Protein AF-A0A829CYJ2-F1 (afdb_monomer)

Secondary structure (DSSP, 8-state):
-HHHHHHHHHHHHHHSSS-EEEEEEEEEEEEE-S---SS--EEEEEEEEEETTEEEEEEEEE-TT--EEEEEEEEEEEEE--

Foldseek 3Di:
DVVQQVVVVVVVCVVDPFNKDWDDWPDKDKDFDADDPDADKDKDKDFPDDDAQKTWIKIFIAGPVRDTGMIMITITGMDTDD

Organism: NCBI:txid996803

InterPro domains:
  IPR006683 Thioesterase domain [PF03061] (2-69)
  IPR029069 HotDog domain superfamily [SSF54637] (1-79)
  IPR052723 Acyl-coenzyme A thioesterase PaaI [PTHR42856] (1-82)

Solvent-accessible surface area (backbone atoms only — not comparable to full-atom values): 4759 Å² total; per-residue (Å²): 106,69,69,50,44,52,50,47,50,53,50,49,40,71,70,40,97,58,54,52,42,85,73,46,78,77,46,76,49,77,47,80,71,52,88,82,91,73,85,62,74,51,73,50,59,41,80,75,45,78,56,91,45,39,39,30,34,46,30,42,32,21,42,87,84,67,46,75,26,34,39,36,45,36,34,35,34,41,42,83,57,131

Sequence (82 aa):
MDSSAGAAMAAWIRSSDLKYKFMATASAEIKYRKSVTKGKIRIQSKITDQKRSIVKLHSQAFDEEENLVAELFSTWVVKLEN

Radius of gyration: 14.02 Å; Cα contacts (8 Å, |Δi|>4): 169; chains: 1; bounding box: 34×19×39 Å

pLDDT: mean 94.7, std 3.72, range [72.88, 98.38]

Structure (mmCIF, N/CA/C/O backbone):
data_AF-A0A829CYJ2-F1
#
_entry.id   AF-A0A829CYJ2-F1
#
loop_
_atom_site.group_PDB
_atom_site.id
_atom_site.type_symbol
_atom_site.label_atom_id
_atom_site.label_alt_id
_atom_site.label_comp_id
_atom_site.label_asym_id
_atom_site.label_entity_id
_atom_site.label_seq_id
_atom_site.pdbx_PDB_ins_code
_atom_site.Cartn_x
_atom_site.Cartn_y
_atom_site.Cartn_z
_atom_site.occupancy
_atom_site.B_iso_or_equiv
_atom_site.auth_seq_id
_atom_site.auth_comp_id
_atom_site.auth_asym_id
_atom_site.auth_atom_id
_atom_site.pdbx_PDB_model_num
ATOM 1 N N . MET A 1 1 ? -0.599 4.830 6.816 1.00 92.38 1 MET A N 1
ATOM 2 C CA . MET A 1 1 ? -1.076 4.009 5.679 1.00 92.38 1 MET A CA 1
ATOM 3 C C . MET A 1 1 ? -0.222 4.244 4.449 1.00 92.38 1 MET A C 1
ATOM 5 O O . MET A 1 1 ? 0.334 3.272 3.964 1.00 92.38 1 MET A O 1
ATOM 9 N N . ASP A 1 2 ? -0.042 5.491 4.001 1.00 93.06 2 ASP A N 1
ATOM 10 C CA . ASP A 1 2 ? 0.824 5.795 2.848 1.00 93.06 2 ASP A CA 1
ATOM 11 C C . ASP A 1 2 ? 2.274 5.306 3.036 1.00 93.06 2 ASP A C 1
ATOM 13 O O . ASP A 1 2 ? 2.803 4.591 2.193 1.00 93.06 2 ASP A O 1
ATOM 17 N N . SER A 1 3 ? 2.867 5.528 4.215 1.00 93.06 3 SER A N 1
ATOM 18 C CA . SER A 1 3 ? 4.185 4.971 4.565 1.00 93.06 3 SER A CA 1
ATOM 19 C C . SER A 1 3 ? 4.253 3.439 4.479 1.00 93.06 3 SER A C 1
ATOM 21 O O . SER A 1 3 ? 5.260 2.887 4.042 1.00 93.06 3 SER A O 1
ATOM 23 N N . SER A 1 4 ? 3.179 2.736 4.855 1.00 95.00 4 SER A N 1
ATOM 24 C CA . SER A 1 4 ? 3.083 1.274 4.745 1.00 95.00 4 SER A CA 1
ATOM 25 C C . SER A 1 4 ? 2.963 0.817 3.288 1.00 95.00 4 SER A C 1
ATOM 27 O O . SER A 1 4 ? 3.593 -0.170 2.913 1.00 95.00 4 SER A O 1
ATOM 29 N N . ALA A 1 5 ? 2.210 1.548 2.459 1.00 96.12 5 ALA A N 1
ATOM 30 C CA . ALA A 1 5 ? 2.145 1.312 1.019 1.00 96.12 5 ALA A CA 1
ATOM 31 C C . ALA A 1 5 ? 3.518 1.538 0.359 1.00 96.12 5 ALA A C 1
ATOM 33 O O . ALA A 1 5 ? 3.980 0.690 -0.402 1.00 96.12 5 ALA A O 1
ATOM 34 N N . GLY A 1 6 ? 4.221 2.614 0.729 1.00 95.44 6 GLY A N 1
ATOM 35 C CA . GLY A 1 6 ? 5.584 2.896 0.278 1.00 95.44 6 GLY A CA 1
ATOM 36 C C . GLY A 1 6 ? 6.589 1.819 0.700 1.00 95.44 6 GLY A C 1
ATOM 37 O O . GLY A 1 6 ? 7.417 1.392 -0.104 1.00 95.44 6 GLY A O 1
ATOM 38 N N . ALA A 1 7 ? 6.485 1.304 1.929 1.00 95.56 7 ALA A N 1
ATOM 39 C CA . ALA A 1 7 ? 7.316 0.194 2.395 1.00 95.56 7 ALA A CA 1
ATOM 40 C C . ALA A 1 7 ? 7.056 -1.099 1.601 1.00 95.56 7 ALA A C 1
ATOM 42 O O . ALA A 1 7 ? 8.011 -1.784 1.228 1.00 95.56 7 ALA A O 1
ATOM 43 N N . ALA A 1 8 ? 5.790 -1.407 1.294 1.00 95.38 8 ALA A N 1
ATOM 44 C CA . ALA A 1 8 ? 5.424 -2.540 0.444 1.00 95.38 8 ALA 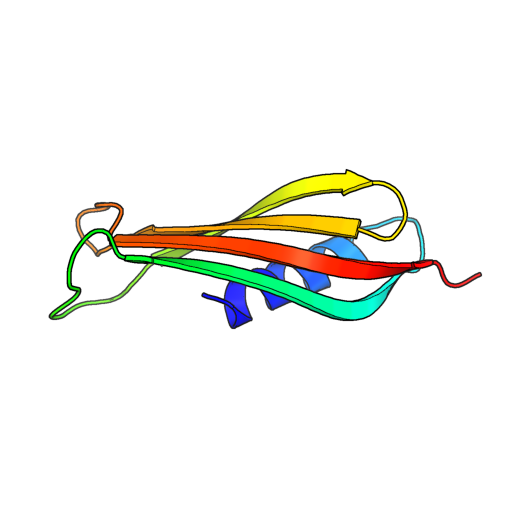A CA 1
ATOM 45 C C . ALA A 1 8 ? 5.959 -2.372 -0.988 1.00 95.38 8 ALA A C 1
ATOM 47 O O . ALA A 1 8 ? 6.518 -3.315 -1.545 1.00 95.38 8 ALA A O 1
ATOM 48 N N . MET A 1 9 ? 5.876 -1.162 -1.551 1.00 95.94 9 MET A N 1
ATOM 49 C CA . MET A 1 9 ? 6.474 -0.835 -2.849 1.00 95.94 9 MET A CA 1
ATOM 50 C C . MET A 1 9 ? 7.989 -1.026 -2.855 1.00 95.94 9 MET A C 1
ATOM 52 O O . MET A 1 9 ? 8.528 -1.655 -3.761 1.00 95.94 9 MET A O 1
ATOM 56 N N . ALA A 1 10 ? 8.685 -0.523 -1.836 1.00 94.56 10 ALA A N 1
ATOM 57 C CA . ALA A 1 10 ? 10.130 -0.671 -1.727 1.00 94.56 10 ALA A CA 1
ATOM 58 C C . ALA A 1 10 ? 10.544 -2.142 -1.560 1.00 94.56 10 ALA A C 1
ATOM 60 O O . ALA A 1 10 ? 11.554 -2.562 -2.121 1.00 94.56 10 ALA A O 1
ATOM 61 N N . ALA A 1 11 ? 9.772 -2.929 -0.805 1.00 94.75 11 ALA A N 1
ATOM 62 C CA . ALA A 1 11 ? 9.998 -4.365 -0.672 1.00 94.75 11 ALA A CA 1
ATOM 63 C C . ALA A 1 11 ? 9.813 -5.093 -2.010 1.00 94.75 11 ALA A C 1
ATOM 65 O O . ALA A 1 11 ? 10.681 -5.875 -2.383 1.00 94.75 11 ALA A O 1
ATOM 66 N N . TRP A 1 12 ? 8.750 -4.777 -2.753 1.00 94.06 12 TRP A N 1
ATOM 67 C CA . TRP A 1 12 ? 8.494 -5.352 -4.074 1.00 94.06 12 TRP A CA 1
ATOM 68 C C . TRP A 1 12 ? 9.574 -4.993 -5.102 1.00 94.06 12 TRP A C 1
ATOM 70 O O . TRP A 1 12 ? 10.047 -5.868 -5.821 1.00 94.06 12 TRP A O 1
ATOM 80 N N . ILE A 1 13 ? 10.021 -3.731 -5.132 1.00 93.88 13 ILE A N 1
ATOM 81 C CA . ILE A 1 13 ? 11.132 -3.295 -5.993 1.00 93.88 13 ILE A CA 1
ATOM 82 C C . ILE A 1 13 ? 12.391 -4.116 -5.697 1.00 93.88 13 ILE A C 1
ATOM 84 O O . ILE A 1 13 ? 13.056 -4.567 -6.622 1.00 93.88 13 ILE A O 1
ATOM 88 N N . ARG A 1 14 ? 12.712 -4.331 -4.413 1.00 93.88 14 ARG A N 1
ATOM 89 C CA . ARG A 1 14 ? 13.884 -5.122 -4.008 1.00 93.88 14 ARG A CA 1
ATOM 90 C C . ARG A 1 14 ? 13.749 -6.614 -4.308 1.00 93.88 14 ARG A C 1
ATOM 92 O O . ARG A 1 14 ? 14.771 -7.264 -4.479 1.00 93.88 14 ARG A O 1
ATOM 99 N N . SER A 1 15 ? 12.533 -7.158 -4.314 1.00 92.50 15 SER A N 1
ATOM 100 C CA . SER A 1 15 ? 12.293 -8.580 -4.593 1.00 92.50 15 SER A CA 1
ATOM 101 C C . SER A 1 15 ? 12.123 -8.892 -6.080 1.00 92.50 15 SER A C 1
ATOM 103 O O . SER A 1 15 ? 11.974 -10.053 -6.438 1.00 92.50 15 SER A O 1
ATOM 105 N N . SER A 1 16 ? 12.051 -7.872 -6.933 1.00 89.06 16 SER A N 1
ATOM 106 C CA . SER A 1 16 ? 11.920 -8.027 -8.378 1.00 89.06 16 SER A CA 1
ATOM 107 C C . SER A 1 16 ? 13.267 -8.397 -9.004 1.00 89.06 16 SER A C 1
ATOM 109 O O . SER A 1 16 ? 14.276 -7.761 -8.712 1.00 89.06 16 SER A O 1
ATOM 111 N N . ASP A 1 17 ? 13.269 -9.353 -9.937 1.00 90.62 17 ASP A N 1
ATOM 112 C CA . ASP A 1 17 ? 14.456 -9.692 -10.745 1.00 90.62 17 ASP A CA 1
ATOM 113 C C . ASP A 1 17 ? 14.895 -8.533 -11.658 1.00 90.62 17 ASP A C 1
ATOM 115 O O . ASP A 1 17 ? 16.041 -8.441 -12.096 1.00 90.62 17 ASP A O 1
ATOM 119 N N . LEU A 1 18 ? 13.961 -7.627 -11.950 1.00 90.06 18 LEU A N 1
ATOM 120 C CA . LEU A 1 18 ? 14.183 -6.416 -12.724 1.00 90.06 18 LEU A CA 1
ATOM 121 C C . LEU A 1 18 ? 14.496 -5.227 -11.811 1.00 90.06 18 LEU A C 1
ATOM 123 O O . LEU A 1 18 ? 13.840 -5.036 -10.783 1.00 90.06 18 LEU A O 1
ATOM 127 N N . LYS A 1 19 ? 15.439 -4.376 -12.232 1.00 91.69 19 LYS A N 1
ATOM 128 C CA . LYS A 1 19 ? 15.808 -3.151 -11.511 1.00 91.69 19 LYS A CA 1
ATOM 129 C C . LYS A 1 19 ? 14.768 -2.060 -11.737 1.00 91.69 19 LY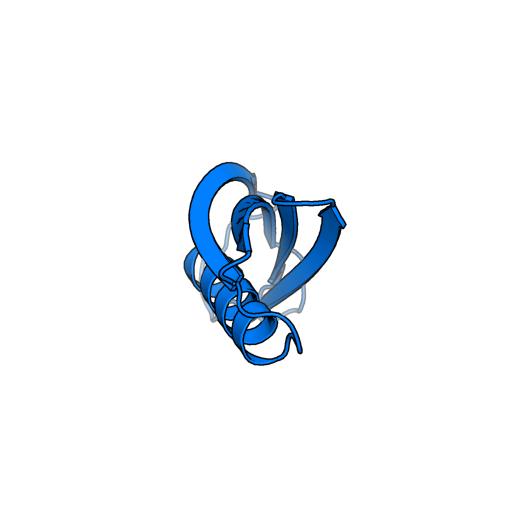S A C 1
ATOM 131 O O . LYS A 1 19 ? 14.757 -1.401 -12.771 1.00 91.69 19 LYS A O 1
ATOM 136 N N . TYR A 1 20 ? 13.901 -1.844 -10.758 1.00 94.31 20 TYR A N 1
ATOM 137 C CA . TYR A 1 20 ? 12.958 -0.729 -10.776 1.00 94.31 20 TYR A CA 1
ATOM 138 C C . TYR A 1 20 ? 13.431 0.425 -9.892 1.00 94.31 20 TYR A C 1
ATOM 140 O O . TYR A 1 20 ? 13.924 0.223 -8.786 1.00 94.31 20 TYR A O 1
ATOM 148 N N . LYS A 1 21 ? 13.180 1.653 -10.342 1.00 94.06 21 LYS A N 1
ATOM 149 C CA . LYS A 1 21 ? 13.298 2.873 -9.545 1.00 94.06 21 LYS A CA 1
ATOM 150 C C . LYS A 1 21 ? 11.923 3.479 -9.307 1.00 94.06 21 LYS A C 1
ATOM 152 O O . LYS A 1 21 ? 11.138 3.650 -10.240 1.00 94.06 21 LYS A O 1
ATOM 157 N N . PHE A 1 22 ? 11.634 3.822 -8.055 1.00 94.12 22 PHE A N 1
ATOM 158 C CA . PHE A 1 22 ? 10.445 4.600 -7.720 1.00 94.12 22 PHE A CA 1
ATOM 159 C C . PHE A 1 22 ? 10.547 6.012 -8.307 1.00 94.12 22 PHE A C 1
ATOM 161 O O . PHE A 1 22 ? 11.580 6.667 -8.168 1.00 94.12 22 PHE A O 1
ATOM 168 N N . MET A 1 23 ? 9.472 6.470 -8.951 1.00 95.88 23 MET A N 1
ATOM 169 C CA . MET A 1 23 ? 9.414 7.788 -9.581 1.00 95.88 23 MET A CA 1
ATOM 170 C C . MET A 1 23 ? 8.494 8.739 -8.822 1.00 95.88 23 MET A C 1
ATOM 172 O O . MET A 1 23 ? 8.927 9.818 -8.429 1.00 95.88 23 MET A O 1
ATOM 176 N N . ALA A 1 24 ? 7.227 8.360 -8.642 1.00 94.50 24 ALA A N 1
ATOM 177 C CA . ALA A 1 24 ? 6.224 9.216 -8.017 1.00 94.50 24 ALA A CA 1
ATOM 178 C C . ALA A 1 24 ? 5.004 8.419 -7.544 1.00 94.50 24 ALA A C 1
ATOM 180 O O . ALA A 1 24 ? 4.672 7.371 -8.105 1.00 94.50 24 ALA A O 1
ATOM 181 N N . THR A 1 25 ? 4.290 8.962 -6.562 1.00 95.62 25 THR A N 1
ATOM 182 C CA . THR A 1 25 ? 2.925 8.542 -6.231 1.00 95.62 25 THR A CA 1
ATOM 183 C C . THR A 1 25 ? 1.971 9.295 -7.158 1.00 95.62 25 THR A C 1
ATOM 185 O O . THR A 1 25 ? 1.902 10.519 -7.103 1.00 95.62 25 THR A O 1
ATOM 188 N N . ALA A 1 26 ? 1.273 8.584 -8.046 1.00 95.56 26 ALA A N 1
ATOM 189 C CA . ALA A 1 26 ? 0.360 9.191 -9.018 1.00 95.56 26 ALA A CA 1
ATOM 190 C C . ALA A 1 26 ? -0.996 9.546 -8.400 1.00 95.56 26 ALA A C 1
ATOM 192 O O . ALA A 1 26 ? -1.567 10.586 -8.714 1.00 95.56 26 ALA A O 1
ATOM 193 N N . SER A 1 27 ? -1.525 8.678 -7.539 1.00 97.25 27 SER A N 1
ATOM 194 C CA . SER A 1 27 ? -2.767 8.942 -6.817 1.00 97.25 27 SER A CA 1
ATOM 195 C C . SER A 1 27 ? -2.816 8.191 -5.494 1.00 97.25 27 SER A C 1
ATOM 197 O O . SER A 1 27 ? -2.224 7.120 -5.345 1.00 97.25 27 SER A O 1
ATOM 199 N N . ALA A 1 28 ? -3.548 8.761 -4.544 1.00 97.25 28 ALA A N 1
ATOM 200 C CA . ALA A 1 28 ? -3.864 8.159 -3.261 1.00 97.25 28 ALA A CA 1
ATOM 201 C C . ALA A 1 28 ? -5.287 8.579 -2.874 1.00 97.25 28 ALA A C 1
ATOM 203 O O . ALA A 1 28 ? -5.564 9.766 -2.716 1.00 97.25 28 ALA A O 1
ATOM 204 N N . GLU A 1 29 ? -6.186 7.611 -2.742 1.00 98.19 29 GLU A N 1
ATOM 205 C CA . GLU A 1 29 ? -7.558 7.812 -2.280 1.00 98.19 29 GLU A CA 1
ATOM 206 C C . GLU A 1 29 ? -7.757 7.030 -0.985 1.00 98.19 29 GLU A C 1
ATOM 208 O O . GLU A 1 29 ? -7.555 5.814 -0.948 1.00 98.19 29 GLU A O 1
ATOM 213 N N . ILE A 1 30 ? -8.159 7.726 0.078 1.00 97.88 30 ILE A N 1
ATOM 214 C CA . ILE A 1 30 ? -8.441 7.120 1.377 1.00 97.88 30 ILE A CA 1
ATOM 215 C C . ILE A 1 30 ? -9.943 7.125 1.662 1.00 97.88 30 ILE A C 1
ATOM 217 O O . ILE A 1 30 ? -10.624 8.134 1.485 1.00 97.88 30 ILE A O 1
ATOM 221 N N . LYS A 1 31 ? -10.454 5.989 2.136 1.00 98.00 31 LYS A N 1
ATOM 222 C CA . LYS A 1 31 ? -11.831 5.811 2.600 1.00 98.00 31 LYS A CA 1
ATOM 223 C C . LYS A 1 31 ? -11.815 5.514 4.089 1.00 98.00 31 LYS A C 1
ATOM 225 O O . LYS A 1 31 ? -11.325 4.467 4.506 1.00 98.00 31 LYS A O 1
ATOM 230 N N . TYR A 1 32 ? -12.373 6.418 4.884 1.00 97.00 32 TYR A N 1
ATOM 231 C CA . TYR A 1 32 ? -12.576 6.208 6.315 1.00 97.00 32 TYR A CA 1
ATOM 232 C C . TYR A 1 32 ? -13.905 5.485 6.538 1.00 97.00 32 TYR A C 1
ATOM 234 O O . TYR A 1 32 ? -14.934 5.889 6.001 1.00 97.00 32 TYR A O 1
ATOM 242 N N . ARG A 1 33 ? -13.878 4.396 7.307 1.00 95.50 33 ARG A N 1
ATOM 243 C CA . ARG A 1 33 ? -15.055 3.568 7.609 1.00 95.50 33 ARG A CA 1
ATOM 244 C C . ARG A 1 33 ? -15.567 3.808 9.025 1.00 95.50 33 ARG A C 1
ATOM 246 O O . ARG A 1 33 ? -16.773 3.884 9.233 1.00 95.50 33 ARG A O 1
ATOM 253 N N . LYS A 1 34 ? -14.651 3.939 9.987 1.00 93.25 34 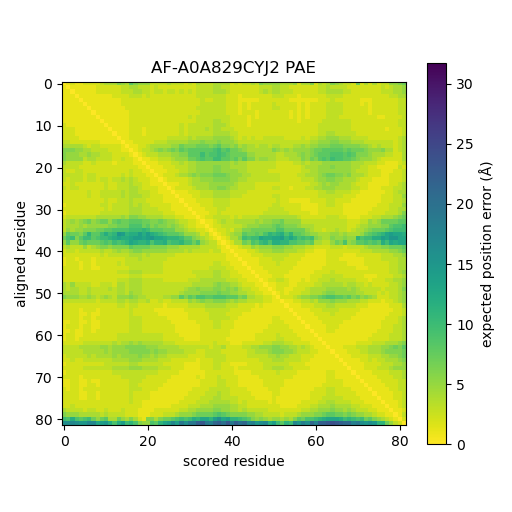LYS A N 1
ATOM 254 C CA . LYS A 1 34 ? -14.941 4.094 11.419 1.00 93.25 34 LYS A CA 1
ATOM 255 C C . LYS A 1 34 ? -13.839 4.923 12.078 1.00 93.25 34 LYS A C 1
ATOM 257 O O . LYS A 1 34 ? -12.676 4.837 11.687 1.00 93.25 34 LYS A O 1
ATOM 262 N N . SER A 1 35 ? -14.199 5.708 13.090 1.00 92.12 35 SER A N 1
ATOM 263 C CA . SER A 1 35 ? -13.235 6.448 13.910 1.00 92.12 35 SER A CA 1
ATOM 264 C C . SER A 1 35 ? -12.393 5.502 14.768 1.00 92.12 35 SER A C 1
ATOM 266 O O . SER A 1 35 ? -12.929 4.592 15.399 1.00 92.12 35 SER A O 1
ATOM 268 N N . VAL A 1 36 ? -11.090 5.768 14.860 1.00 90.25 36 VAL A N 1
ATOM 269 C CA . VAL A 1 36 ? -10.191 5.114 15.822 1.00 90.25 36 VAL A CA 1
ATOM 270 C C . VAL A 1 36 ? -9.947 6.086 16.968 1.00 90.25 36 VAL A C 1
ATOM 272 O O . VAL A 1 36 ? -9.343 7.136 16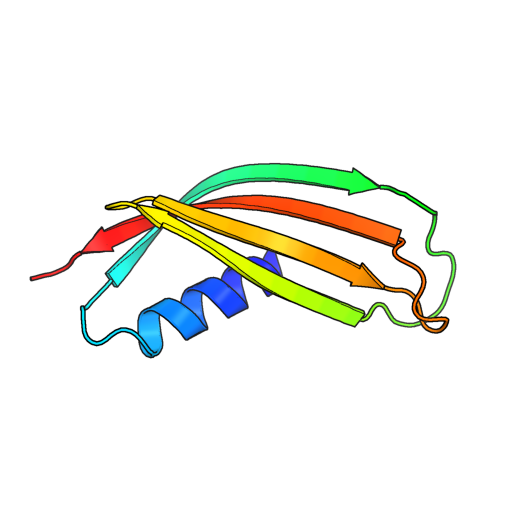.768 1.00 90.25 36 VAL A O 1
ATOM 275 N N . THR A 1 37 ? -10.449 5.770 18.160 1.00 85.56 37 THR A N 1
ATOM 276 C CA . THR A 1 37 ? -10.395 6.675 19.325 1.00 85.56 37 THR A CA 1
ATOM 277 C C . THR A 1 37 ? -9.338 6.279 20.355 1.00 85.56 37 THR A C 1
ATOM 279 O O . THR A 1 37 ? -9.006 7.080 21.224 1.00 85.56 37 THR A O 1
ATOM 282 N N . LYS A 1 38 ? -8.806 5.055 20.267 1.00 86.31 38 LYS A N 1
ATOM 283 C CA . LYS A 1 38 ? -7.751 4.501 21.125 1.00 86.31 38 LYS A CA 1
ATOM 284 C C . LYS A 1 38 ? -7.165 3.234 20.493 1.00 86.31 38 LYS A C 1
ATOM 286 O O . LYS A 1 38 ? -7.776 2.666 19.591 1.00 86.31 38 LYS A O 1
ATOM 291 N N . GLY A 1 39 ? -6.030 2.780 21.019 1.00 89.50 39 GLY A N 1
ATOM 292 C CA . GLY A 1 39 ? -5.402 1.515 20.630 1.00 89.50 39 GLY A CA 1
ATOM 293 C C . GLY A 1 39 ? -4.449 1.632 19.441 1.00 89.50 39 GLY A C 1
ATOM 294 O O . GLY A 1 39 ? -4.190 2.718 18.914 1.00 89.50 39 GLY A O 1
ATOM 295 N N . LYS A 1 40 ? -3.878 0.494 19.050 1.00 92.31 40 LYS A N 1
ATOM 296 C CA . LYS A 1 40 ? -2.981 0.369 17.897 1.00 92.31 40 LYS A CA 1
ATOM 297 C C . LYS A 1 40 ? -3.772 0.070 16.625 1.00 92.31 40 LYS A C 1
ATOM 299 O O . LYS A 1 40 ? -4.822 -0.559 16.657 1.00 92.31 40 LYS A O 1
ATOM 304 N N . ILE A 1 41 ? -3.223 0.492 15.488 1.00 94.62 41 ILE A N 1
ATOM 305 C CA . ILE A 1 41 ? -3.757 0.159 14.165 1.00 94.62 41 ILE A CA 1
ATOM 306 C C . ILE A 1 41 ? -2.804 -0.823 13.496 1.00 94.62 41 ILE A C 1
ATOM 308 O O . ILE A 1 41 ? -1.604 -0.558 13.384 1.00 94.62 41 ILE A O 1
ATOM 312 N N . ARG A 1 42 ? -3.344 -1.934 12.999 1.00 96.06 42 ARG A N 1
ATOM 313 C CA . ARG A 1 42 ? -2.618 -2.881 12.154 1.00 96.06 42 ARG A CA 1
ATOM 314 C C . ARG A 1 42 ? -2.889 -2.541 10.692 1.00 96.06 42 ARG A C 1
ATOM 316 O O . ARG A 1 42 ? -4.039 -2.464 10.277 1.00 96.06 42 ARG A O 1
ATOM 323 N N . ILE A 1 43 ? -1.842 -2.346 9.893 1.00 97.50 43 ILE A N 1
ATOM 324 C CA . ILE A 1 43 ? -1.981 -2.030 8.464 1.00 97.50 43 ILE A CA 1
ATOM 325 C C . ILE A 1 43 ? -1.466 -3.206 7.639 1.00 97.50 43 ILE A C 1
ATOM 327 O O . ILE A 1 43 ? -0.331 -3.639 7.816 1.00 97.50 43 ILE A O 1
ATOM 331 N N . GLN A 1 44 ? -2.282 -3.694 6.710 1.00 97.50 44 GLN A N 1
ATOM 332 C CA . GLN A 1 44 ? -1.866 -4.628 5.664 1.00 97.50 44 GLN A CA 1
ATOM 333 C C . GLN A 1 44 ? -1.843 -3.893 4.331 1.00 97.50 44 GLN A C 1
ATOM 335 O O . GLN A 1 44 ? -2.762 -3.142 4.034 1.00 97.50 44 GLN A O 1
ATOM 340 N N . SER A 1 45 ? -0.794 -4.082 3.534 1.00 97.81 45 SER A N 1
ATOM 341 C CA . SER A 1 45 ? -0.671 -3.481 2.201 1.00 97.81 45 SER A CA 1
ATOM 342 C C . SER A 1 45 ? -0.412 -4.573 1.181 1.00 97.81 45 SER A C 1
ATOM 344 O O . SER A 1 45 ? 0.472 -5.403 1.380 1.00 97.81 45 SER A O 1
ATOM 346 N N . LYS A 1 46 ? -1.181 -4.570 0.095 1.00 96.44 46 LYS A N 1
ATOM 347 C CA . LYS A 1 46 ? -1.087 -5.559 -0.977 1.00 96.44 46 LYS A CA 1
ATOM 348 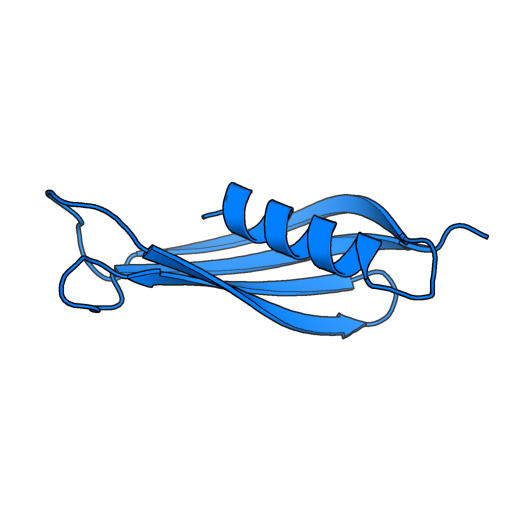C C . LYS A 1 46 ? -0.975 -4.854 -2.322 1.00 96.44 46 LYS A C 1
ATOM 350 O O . LYS A 1 46 ? -1.771 -3.965 -2.612 1.00 96.44 46 LYS A O 1
ATOM 355 N N . ILE A 1 47 ? -0.034 -5.292 -3.155 1.00 95.88 47 ILE A N 1
ATOM 356 C CA . ILE A 1 47 ? -0.015 -4.934 -4.577 1.00 95.88 47 ILE A CA 1
ATOM 357 C C . ILE A 1 47 ? -1.152 -5.691 -5.262 1.00 95.88 47 ILE A C 1
ATOM 359 O O . ILE A 1 47 ? -1.231 -6.917 -5.177 1.00 95.88 47 ILE A O 1
ATOM 363 N N . THR A 1 48 ? -2.066 -4.955 -5.884 1.00 96.81 48 THR A N 1
ATOM 364 C CA . THR A 1 48 ? -3.269 -5.510 -6.518 1.00 96.81 48 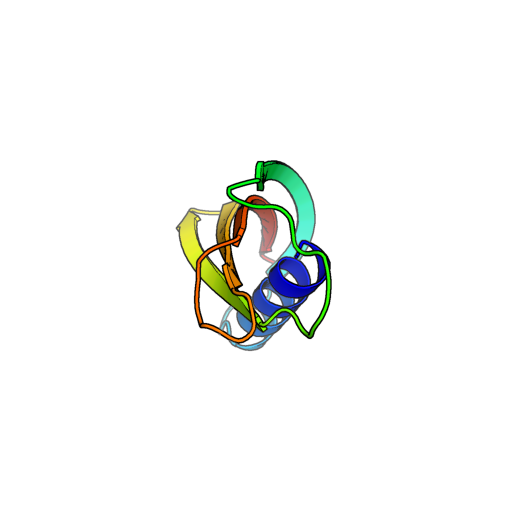THR A CA 1
ATOM 365 C C . THR A 1 48 ? -3.141 -5.625 -8.027 1.00 96.81 48 THR A C 1
ATOM 367 O O . THR A 1 48 ? -3.791 -6.482 -8.616 1.00 96.81 48 THR A O 1
ATOM 370 N N . ASP A 1 49 ? -2.314 -4.785 -8.646 1.00 95.50 49 ASP A N 1
ATOM 371 C CA . ASP A 1 49 ? -2.080 -4.771 -10.087 1.00 95.50 49 ASP A CA 1
ATOM 372 C C . ASP A 1 49 ? -0.688 -4.203 -10.382 1.00 95.50 49 ASP A C 1
ATOM 374 O O . ASP A 1 49 ? -0.220 -3.284 -9.700 1.00 95.50 49 ASP A O 1
ATOM 378 N N . GLN A 1 50 ? -0.046 -4.731 -11.419 1.00 92.00 50 GLN A N 1
ATOM 379 C CA . GLN A 1 50 ? 1.213 -4.225 -11.947 1.00 92.00 50 GLN A CA 1
ATOM 380 C C . GLN A 1 50 ? 1.169 -4.285 -13.471 1.00 92.00 50 GLN A C 1
ATOM 382 O O . GLN A 1 50 ? 1.138 -5.355 -14.076 1.00 92.00 50 GLN A O 1
ATOM 387 N N . LYS A 1 51 ? 1.191 -3.111 -14.106 1.00 92.69 51 LYS A N 1
ATOM 388 C CA . LYS A 1 51 ? 1.154 -2.986 -15.563 1.00 92.69 51 LYS A CA 1
ATOM 389 C C . LYS A 1 51 ? 2.129 -1.917 -16.025 1.00 92.69 51 LYS A C 1
ATOM 391 O O . LYS A 1 51 ? 1.921 -0.725 -15.797 1.00 92.69 51 LYS A O 1
ATOM 396 N N . ARG A 1 52 ? 3.164 -2.343 -16.758 1.00 89.25 52 ARG A N 1
ATOM 397 C CA . ARG A 1 52 ? 4.254 -1.469 -17.225 1.00 89.25 52 ARG A CA 1
ATOM 398 C C . ARG A 1 52 ? 4.868 -0.722 -16.028 1.00 89.25 52 ARG A C 1
ATOM 400 O O . ARG A 1 52 ? 5.282 -1.348 -15.061 1.00 89.25 52 ARG A O 1
ATOM 407 N N . SER A 1 53 ? 4.878 0.605 -16.091 1.00 93.56 53 SER A N 1
ATOM 408 C CA . SER A 1 53 ? 5.381 1.513 -15.063 1.00 93.56 53 SER A CA 1
ATOM 409 C C . SER A 1 53 ? 4.395 1.796 -13.933 1.00 93.56 53 SER A C 1
ATOM 411 O O . SER A 1 53 ? 4.702 2.621 -13.083 1.00 93.56 53 SER A O 1
ATOM 413 N N . ILE A 1 54 ? 3.207 1.189 -13.925 1.00 96.38 54 ILE A N 1
ATOM 414 C CA . ILE A 1 54 ? 2.159 1.478 -12.944 1.00 96.38 54 ILE A CA 1
ATOM 415 C C . ILE A 1 54 ? 2.013 0.297 -11.989 1.00 96.38 54 ILE A C 1
ATOM 417 O O . ILE A 1 54 ? 1.811 -0.836 -12.429 1.00 96.38 54 ILE A O 1
ATOM 421 N N . VAL A 1 55 ? 2.051 0.583 -10.689 1.00 96.88 55 VAL A N 1
ATOM 422 C CA . VAL A 1 55 ? 1.775 -0.379 -9.619 1.00 96.88 55 VAL A CA 1
ATOM 423 C C . VAL A 1 55 ? 0.638 0.148 -8.758 1.00 96.88 55 VAL A C 1
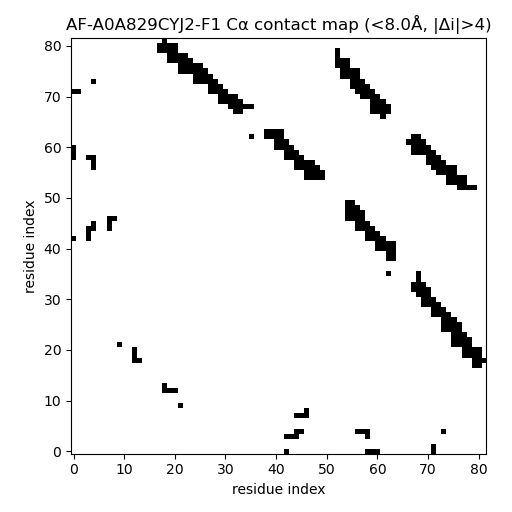ATOM 425 O O . VAL A 1 55 ? 0.671 1.294 -8.310 1.00 96.88 55 VAL A O 1
ATOM 428 N N . LYS A 1 56 ? -0.386 -0.672 -8.533 1.00 98.00 56 LYS A N 1
ATOM 429 C CA . LYS A 1 56 ? -1.522 -0.327 -7.675 1.00 98.00 56 LYS A CA 1
ATOM 430 C C . LYS A 1 56 ? -1.442 -1.096 -6.372 1.00 98.00 56 LYS A C 1
ATOM 432 O O . LYS A 1 56 ? -1.135 -2.288 -6.366 1.00 98.00 56 LYS A O 1
ATOM 437 N N . LEU A 1 57 ? -1.760 -0.416 -5.278 1.00 97.94 57 LEU A N 1
ATOM 438 C CA . LEU A 1 57 ? -1.808 -1.001 -3.950 1.00 97.94 57 LEU A CA 1
ATOM 439 C C . LEU A 1 57 ? -3.159 -0.748 -3.306 1.00 97.94 57 LEU A C 1
ATOM 441 O O . LEU A 1 57 ? -3.739 0.332 -3.433 1.00 97.94 57 LEU A O 1
ATOM 445 N N . HIS A 1 58 ? -3.608 -1.753 -2.564 1.00 98.25 58 HIS A N 1
ATOM 446 C CA . HIS A 1 58 ? -4.681 -1.629 -1.600 1.00 98.25 58 HIS A CA 1
ATOM 447 C C . HIS A 1 58 ? -4.101 -1.849 -0.204 1.00 98.25 58 HIS A C 1
ATOM 449 O O . HIS A 1 58 ? -3.574 -2.925 0.098 1.00 98.25 58 HIS A O 1
ATOM 455 N N . SER A 1 59 ? -4.182 -0.820 0.635 1.00 98.38 59 SER A N 1
ATOM 456 C CA . SER A 1 59 ? -3.808 -0.898 2.040 1.00 98.38 59 SER A CA 1
ATOM 457 C C . SER A 1 59 ? -5.045 -0.816 2.920 1.00 98.38 59 SER A C 1
ATOM 459 O O . SER A 1 59 ? -5.845 0.103 2.789 1.00 98.38 59 SER A O 1
ATOM 461 N N . GLN A 1 60 ? -5.173 -1.751 3.849 1.00 98.25 60 GLN A N 1
ATOM 462 C CA . GLN A 1 60 ? -6.286 -1.854 4.782 1.00 98.25 60 GLN A CA 1
ATOM 463 C C . GLN A 1 60 ? -5.774 -1.640 6.203 1.00 98.25 60 GLN A C 1
ATOM 465 O O . GLN A 1 60 ? -4.736 -2.185 6.585 1.00 98.25 60 GLN A O 1
ATOM 470 N N . ALA A 1 61 ? -6.488 -0.823 6.969 1.00 97.88 61 ALA A N 1
ATOM 471 C CA . ALA A 1 61 ? -6.206 -0.549 8.368 1.00 97.88 61 ALA A CA 1
ATOM 472 C C . ALA A 1 61 ? -7.270 -1.205 9.246 1.00 97.88 61 ALA A C 1
ATOM 474 O O . ALA A 1 61 ? -8.465 -1.031 9.004 1.00 97.88 61 ALA A O 1
ATOM 475 N N . PHE A 1 62 ? -6.815 -1.912 10.275 1.00 96.81 62 PHE A N 1
ATOM 476 C CA . PHE A 1 62 ? -7.648 -2.632 11.227 1.00 96.81 62 PHE A CA 1
ATOM 477 C C . PHE A 1 62 ? -7.400 -2.119 12.647 1.00 96.81 62 PHE A C 1
ATOM 479 O O . PHE A 1 62 ? -6.256 -1.793 12.984 1.00 96.81 62 PHE A O 1
ATOM 486 N N . ASP A 1 63 ? -8.459 -2.021 13.452 1.00 95.56 63 ASP A N 1
ATOM 487 C CA . ASP A 1 63 ? -8.343 -1.785 14.897 1.00 95.56 63 ASP A CA 1
ATOM 488 C C . ASP A 1 63 ? -7.947 -3.074 15.651 1.00 95.56 63 ASP A C 1
ATOM 490 O O . ASP A 1 63 ? -7.727 -4.122 15.043 1.00 95.56 63 ASP A O 1
ATOM 494 N N . GLU A 1 64 ? -7.796 -2.995 16.976 1.00 94.44 64 GLU A N 1
ATOM 495 C CA . GLU A 1 64 ? -7.388 -4.135 17.822 1.00 94.44 64 GLU A CA 1
ATOM 496 C C . GLU A 1 64 ? -8.431 -5.263 17.873 1.00 94.44 64 GLU A C 1
ATOM 498 O O . GLU A 1 64 ? -8.098 -6.397 18.205 1.00 94.44 64 GLU A O 1
ATOM 503 N N . GLU A 1 65 ? -9.679 -4.959 17.519 1.00 94.19 65 GLU A N 1
ATOM 504 C CA . GLU A 1 65 ? -10.777 -5.920 17.391 1.00 94.19 65 GLU A CA 1
ATOM 505 C C . GLU A 1 65 ? -10.869 -6.490 15.964 1.00 94.19 65 GLU A C 1
ATOM 507 O O . GLU A 1 65 ? -11.839 -7.164 15.625 1.00 94.19 65 GLU A O 1
ATOM 512 N N . GLU A 1 66 ? -9.867 -6.218 15.120 1.00 94.19 66 GLU A N 1
ATOM 513 C CA . GLU A 1 66 ? -9.785 -6.659 13.726 1.00 94.19 66 GLU A CA 1
ATOM 514 C C . GLU A 1 66 ? -10.889 -6.072 12.821 1.00 94.19 66 GLU A C 1
ATOM 516 O O . GLU A 1 66 ? -11.117 -6.548 11.705 1.00 94.19 66 GLU A O 1
ATOM 521 N N . ASN A 1 67 ? -11.538 -4.978 13.237 1.00 95.44 67 ASN A N 1
ATOM 522 C CA . ASN A 1 67 ? -12.493 -4.272 12.389 1.00 95.44 67 ASN A CA 1
ATOM 523 C C . ASN A 1 67 ? -11.762 -3.412 11.355 1.00 95.44 67 ASN A C 1
ATOM 525 O O . ASN A 1 67 ? -10.827 -2.681 11.684 1.00 95.44 67 ASN A O 1
ATOM 529 N N . LEU A 1 68 ? -12.243 -3.412 10.111 1.00 96.81 68 LEU A N 1
ATOM 530 C CA . LEU A 1 68 ? -11.748 -2.516 9.066 1.00 96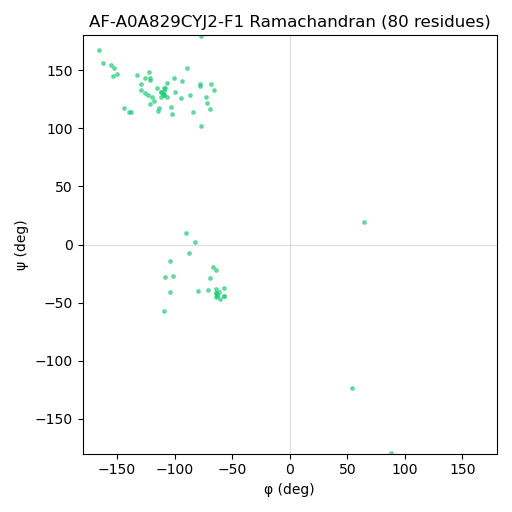.81 68 LEU A CA 1
ATOM 531 C C . LEU A 1 68 ? -12.159 -1.064 9.360 1.00 96.81 68 LEU A C 1
ATOM 533 O O . LEU A 1 68 ? -13.344 -0.728 9.347 1.00 96.81 68 LEU A O 1
ATOM 537 N N . VAL A 1 69 ? -11.179 -0.185 9.572 1.00 97.44 69 VAL A N 1
ATOM 538 C CA . VAL A 1 69 ? -11.415 1.224 9.941 1.00 97.44 69 VAL A CA 1
ATOM 539 C C . VAL A 1 69 ? -11.094 2.207 8.821 1.00 97.44 69 VAL A C 1
ATOM 541 O O . VAL A 1 69 ? -11.718 3.268 8.740 1.00 97.44 69 VAL A O 1
ATOM 544 N N . ALA A 1 70 ? -10.168 1.859 7.926 1.00 97.94 70 ALA A N 1
ATOM 545 C CA . ALA A 1 70 ? -9.849 2.658 6.749 1.00 97.94 70 ALA A CA 1
ATOM 546 C C . ALA A 1 70 ? -9.240 1.815 5.623 1.00 97.94 70 ALA A C 1
ATOM 548 O O . ALA A 1 70 ? -8.598 0.790 5.858 1.00 97.94 70 ALA A O 1
ATOM 549 N N . GLU A 1 71 ? -9.400 2.297 4.397 1.00 98.31 71 GLU A N 1
ATOM 550 C CA . GLU A 1 71 ? -8.828 1.717 3.183 1.00 98.31 71 GLU A CA 1
ATOM 551 C C . GLU A 1 71 ? -8.096 2.803 2.396 1.00 98.31 71 GLU A C 1
ATOM 553 O O . GLU A 1 71 ? -8.593 3.918 2.270 1.00 98.31 71 GLU A O 1
ATOM 558 N N . LEU A 1 72 ? -6.924 2.486 1.856 1.00 98.38 72 LEU A N 1
ATOM 559 C CA . LEU A 1 72 ? -6.144 3.348 0.975 1.00 98.38 72 LEU A CA 1
ATOM 560 C C . LEU A 1 72 ? -5.939 2.630 -0.356 1.00 98.38 72 LEU A C 1
ATOM 562 O O . LEU A 1 72 ? -5.318 1.567 -0.410 1.00 98.38 72 LEU A O 1
ATOM 566 N N . PHE A 1 73 ? -6.411 3.251 -1.427 1.00 98.25 73 PHE A N 1
ATOM 567 C CA . PHE A 1 73 ? -6.157 2.846 -2.801 1.00 98.25 73 PHE A CA 1
ATOM 568 C C . PHE A 1 73 ? -5.109 3.790 -3.369 1.00 98.25 73 PHE A C 1
ATOM 570 O O . PHE A 1 73 ? -5.325 4.998 -3.420 1.00 98.25 73 PHE A O 1
ATOM 577 N N . SER A 1 74 ? -3.955 3.263 -3.766 1.00 98.06 74 SER A N 1
ATOM 578 C CA . SER A 1 74 ? -2.862 4.101 -4.259 1.00 98.06 74 SER A CA 1
ATOM 579 C C . SER A 1 74 ? -2.271 3.568 -5.553 1.00 98.06 74 SER A C 1
ATOM 581 O O . SER A 1 74 ? -2.211 2.360 -5.781 1.00 98.06 74 SER A O 1
ATOM 583 N N . THR A 1 75 ? -1.849 4.493 -6.410 1.00 97.94 75 THR A N 1
ATOM 584 C CA . THR A 1 75 ? -1.206 4.212 -7.693 1.00 97.94 75 THR A CA 1
ATOM 585 C C . THR A 1 75 ? 0.181 4.830 -7.691 1.00 97.94 75 THR A C 1
ATOM 587 O O . THR A 1 75 ? 0.341 6.021 -7.435 1.00 97.94 75 THR A O 1
ATOM 590 N N . TRP A 1 76 ? 1.180 4.017 -7.999 1.00 97.56 76 TRP A N 1
ATOM 591 C CA . TRP A 1 76 ? 2.595 4.352 -7.929 1.00 97.56 76 TRP A CA 1
ATOM 592 C C . TRP A 1 76 ? 3.223 4.178 -9.305 1.00 97.56 76 TRP A C 1
ATOM 594 O O . TRP A 1 76 ? 2.872 3.259 -10.048 1.00 97.56 76 TRP A O 1
ATOM 604 N N . VAL A 1 77 ? 4.153 5.068 -9.641 1.00 97.19 77 VAL A N 1
ATOM 605 C CA . VAL A 1 77 ? 4.901 5.030 -10.896 1.00 97.19 77 VAL A CA 1
ATOM 606 C C . VAL A 1 77 ? 6.322 4.566 -10.622 1.00 97.19 77 VAL A C 1
ATOM 608 O O . VAL A 1 77 ? 7.030 5.138 -9.789 1.00 97.19 77 VAL A O 1
ATOM 611 N N . VAL A 1 78 ? 6.746 3.544 -11.357 1.00 96.00 78 VAL A N 1
ATOM 612 C CA . VAL A 1 78 ? 8.104 3.002 -11.345 1.00 96.00 78 VAL A CA 1
ATOM 613 C C . VAL A 1 78 ? 8.710 3.039 -12.742 1.00 96.00 78 VAL A C 1
ATOM 615 O O . VAL A 1 78 ? 8.020 2.902 -13.754 1.00 96.00 78 VAL A O 1
ATOM 618 N N . LYS A 1 79 ? 10.023 3.212 -12.809 1.00 95.25 79 LYS A N 1
ATOM 619 C CA . LYS A 1 79 ? 10.796 3.158 -14.046 1.00 95.25 79 LYS A CA 1
ATOM 620 C C . LYS A 1 79 ? 11.688 1.925 -14.016 1.00 95.25 79 LYS A C 1
ATOM 622 O O . LYS A 1 79 ? 12.364 1.699 -13.020 1.00 95.25 79 LYS A O 1
ATOM 627 N N . LEU A 1 80 ? 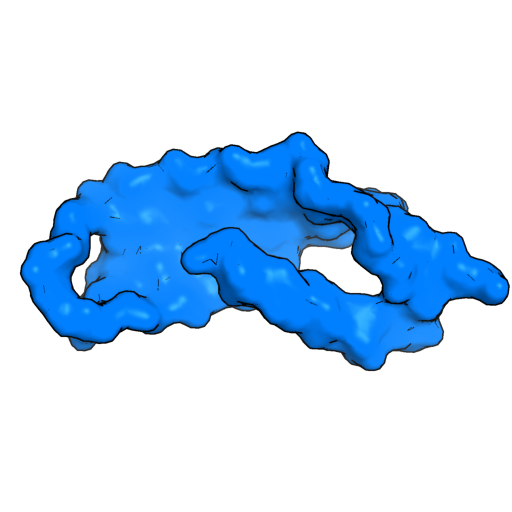11.683 1.148 -15.094 1.00 93.50 80 LEU A N 1
ATOM 628 C CA . LEU A 1 80 ? 12.673 0.095 -15.295 1.00 93.50 80 LEU A CA 1
ATOM 629 C C . LEU A 1 80 ? 14.019 0.750 -15.636 1.00 93.50 80 LEU A C 1
ATOM 631 O O . LEU A 1 80 ? 14.085 1.596 -16.533 1.00 93.50 80 LEU A O 1
ATOM 635 N N . GLU A 1 81 ? 15.060 0.395 -14.899 1.00 90.19 81 GLU A N 1
ATOM 636 C CA . GLU A 1 81 ? 16.440 0.781 -15.176 1.00 90.19 81 GLU A CA 1
ATOM 637 C C . GLU A 1 81 ? 17.141 -0.386 -15.882 1.00 90.19 81 GLU A C 1
ATOM 639 O O . GLU A 1 81 ? 17.026 -1.533 -15.446 1.00 90.19 81 GLU A O 1
ATOM 644 N N . ASN A 1 82 ? 17.822 -0.081 -16.990 1.00 72.88 82 ASN A N 1
ATOM 645 C CA . ASN A 1 82 ? 18.646 -1.031 -17.742 1.00 72.88 82 ASN A CA 1
ATOM 646 C C . ASN A 1 82 ? 20.066 -1.052 -17.178 1.00 72.88 82 ASN A C 1
ATOM 648 O O . ASN A 1 82 ? 20.591 0.054 -16.908 1.00 72.88 82 ASN A O 1
#

Nearest PDB structures (foldseek):
  3e29-assembly1_D  TM=9.337E-01  e=9.126E-04  Bordetella bronchiseptica
  3nwz-assembly2_C  TM=7.914E-01  e=1.514E-03  Halalkalibacterium halodurans
  3lz7-assembly1_A  TM=9.289E-01  e=1.084E-02  Haemophilus influenzae
  4qdb-assembly4_F  TM=9.142E-01  e=5.542E-02  Pseudomonas aeruginosa PAO1
  4qda-assembly4_E  TM=7.571E-01  e=2.130E-02  Pseudomonas aeruginosa PAO1

Mean predicted aligned error: 3.12 Å